Protein 2YZT (pdb70)

InterPro domains:
  IPR035069 Antitoxin HicB/UPF0150 [SSF143100] (4-52)
  IPR051404 Type II Toxin-Antitoxin System Antitoxin [PTHR34504] (2-54)

Structure (mmCIF, N/CA/C/O backbone):
data_2YZT
#
_entry.id   2YZT
#
_cell.length_a   50.152
_cell.length_b   50.152
_cell.length_c   46.817
_cell.angle_alpha   90.00
_cell.angle_beta   90.00
_cell.angle_gamma   120.00
#
_symmetry.space_group_name_H-M   'P 31 2 1'
#
loop_
_entity.id
_entity.type
_entity.pdbx_description
1 polymer 'Putative uncharacterized protein TTHA1756'
2 water water
#
loop_
_atom_site.group_PDB
_atom_site.id
_atom_site.type_symbol
_atom_site.label_atom_id
_atom_site.label_alt_id
_atom_site.label_comp_id
_atom_site.label_asym_id
_atom_site.label_entity_id
_atom_site.label_seq_id
_atom_site.pdbx_PDB_ins_code
_atom_site.Cartn_x
_atom_site.Cartn_y
_atom_site.Cartn_z
_atom_site.occupancy
_atom_site.B_iso_or_equiv
_atom_site.auth_seq_id
_atom_site.auth_comp_id
_atom_site.auth_asym_id
_atom_site.auth_atom_id
_atom_site.pdbx_PDB_model_num
ATOM 9 N N . ARG A 1 2 ? 16.596 21.287 5.139 1.00 23.20 2 ARG A N 1
ATOM 10 C CA . ARG A 1 2 ? 16.887 21.572 6.540 1.00 22.71 2 ARG A CA 1
ATOM 11 C C . ARG A 1 2 ? 16.292 22.891 7.010 1.00 19.59 2 ARG A C 1
ATOM 12 O O . ARG A 1 2 ? 16.385 23.904 6.324 1.00 18.44 2 ARG A O 1
ATOM 20 N N . ARG A 1 3 ? 15.690 22.873 8.194 1.00 18.70 3 ARG A N 1
ATOM 21 C CA . ARG A 1 3 ? 15.102 24.074 8.760 1.00 17.05 3 ARG A CA 1
ATOM 22 C C . ARG A 1 3 ? 15.214 24.047 10.278 1.00 16.87 3 ARG A C 1
ATOM 23 O O . ARG A 1 3 ? 15.332 22.989 10.887 1.00 13.48 3 ARG A O 1
ATOM 31 N N . ARG A 1 4 ? 15.196 25.226 10.881 1.00 16.74 4 ARG A N 1
ATOM 32 C CA . ARG A 1 4 ? 15.239 25.341 12.330 1.00 16.59 4 ARG A CA 1
ATOM 33 C C . ARG A 1 4 ? 14.138 26.321 12.681 1.00 15.14 4 ARG A C 1
ATOM 34 O O . ARG A 1 4 ? 14.021 27.391 12.067 1.00 13.93 4 ARG A O 1
ATOM 42 N N . TYR A 1 5 ? 13.315 25.946 13.651 1.00 12.30 5 TYR A N 1
ATOM 43 C CA . TYR A 1 5 ? 12.208 26.794 14.066 1.00 14.72 5 TYR A CA 1
ATOM 44 C C . TYR A 1 5 ? 12.108 26.959 15.564 1.00 12.79 5 TYR A C 1
ATOM 45 O O . TYR A 1 5 ? 12.249 25.992 16.315 1.00 13.90 5 TYR A O 1
ATOM 54 N N . ARG A 1 6 ? 11.836 28.185 15.992 1.00 12.65 6 ARG A N 1
ATOM 55 C CA . ARG A 1 6 ? 11.637 28.433 17.410 1.00 14.77 6 ARG A CA 1
ATOM 56 C C . ARG A 1 6 ? 10.313 27.749 17.743 1.00 11.63 6 ARG A C 1
ATOM 57 O O . ARG A 1 6 ? 9.386 27.749 16.930 1.00 11.34 6 ARG A O 1
ATOM 65 N N . VAL A 1 7 ? 10.222 27.171 18.931 1.00 11.17 7 VAL A N 1
ATOM 66 C CA . VAL A 1 7 ? 8.996 26.503 19.343 1.00 11.36 7 VAL A CA 1
ATOM 67 C C . VAL A 1 7 ? 8.753 26.752 20.824 1.00 13.10 7 VAL A C 1
ATOM 68 O O . VAL A 1 7 ? 9.695 26.907 21.600 1.00 12.92 7 VAL A O 1
ATOM 72 N N . VAL A 1 8 ? 7.483 26.822 21.207 1.00 11.74 8 VAL A N 1
ATOM 73 C CA . VAL A 1 8 ? 7.113 27.008 22.597 1.00 14.09 8 VAL A CA 1
ATOM 74 C C . VAL A 1 8 ? 6.071 25.947 22.899 1.00 14.30 8 VAL A C 1
ATOM 75 O O . VAL A 1 8 ? 5.043 25.860 22.221 1.00 15.55 8 VAL A O 1
ATOM 7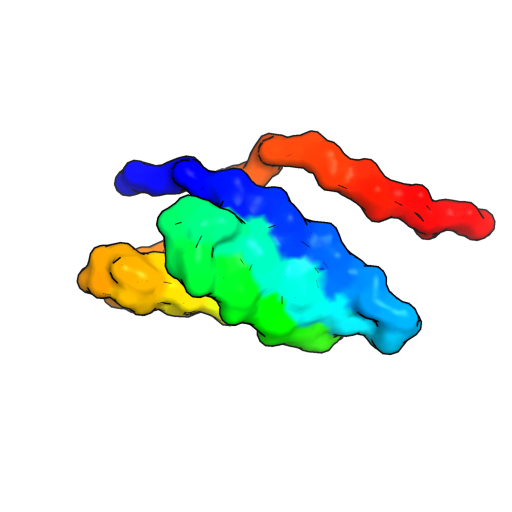9 N N . VAL A 1 9 ? 6.343 25.140 23.915 1.00 13.10 9 VAL A N 1
ATOM 80 C CA . VAL A 1 9 ? 5.433 24.077 24.306 1.00 14.71 9 VAL A CA 1
ATOM 81 C C . VAL A 1 9 ? 4.975 24.269 25.738 1.00 16.18 9 VAL A C 1
ATOM 82 O O . VAL A 1 9 ? 5.780 24.555 26.625 1.00 16.51 9 VAL A O 1
ATOM 86 N N . GLU A 1 10 ? 3.680 24.103 25.969 1.00 18.39 10 GLU A N 1
ATOM 87 C CA . GLU A 1 10 ? 3.165 24.245 27.318 1.00 22.42 10 GLU A CA 1
ATOM 88 C C . GLU A 1 10 ? 2.204 23.123 27.660 1.00 22.00 10 GLU A C 1
ATOM 89 O O . GLU A 1 10 ? 1.482 22.624 26.802 1.00 21.34 10 GLU A O 1
ATOM 95 N N . ARG A 1 11 ? 2.234 22.713 28.922 1.00 23.42 11 ARG A N 1
ATOM 96 C CA . ARG A 1 11 ? 1.383 21.644 29.424 1.00 24.40 11 ARG A CA 1
ATOM 97 C C . ARG A 1 11 ? 0.294 22.294 30.280 1.00 24.75 11 ARG A C 1
ATOM 98 O O . ARG A 1 11 ? 0.602 23.014 31.228 1.00 25.27 11 ARG A O 1
ATOM 106 N N . ASP A 1 12 ? -0.974 22.058 29.948 1.00 24.80 12 ASP A N 1
ATOM 107 C CA . ASP A 1 12 ? -2.059 22.656 30.722 1.00 26.05 12 ASP A CA 1
ATOM 108 C C . ASP A 1 12 ? -2.390 21.850 31.974 1.00 27.55 12 ASP A C 1
ATOM 109 O O . ASP A 1 12 ? -1.784 20.812 32.237 1.00 25.65 12 ASP A O 1
ATOM 114 N N . GLU A 1 13 ? -3.356 22.348 32.741 1.00 29.52 13 GLU A N 1
ATOM 115 C CA . GLU A 1 13 ? -3.791 21.712 33.981 1.00 32.38 13 GLU A CA 1
ATOM 116 C C . GLU A 1 13 ? -4.107 20.231 33.809 1.00 32.95 13 GLU A C 1
ATOM 117 O O . GLU A 1 13 ? -3.796 19.423 34.685 1.00 34.43 13 GLU A O 1
ATOM 123 N N . GLU A 1 14 ? -4.730 19.885 32.686 1.00 33.42 14 GLU A N 1
ATOM 124 C CA . GLU A 1 14 ? -5.086 18.501 32.398 1.00 34.16 14 GLU A CA 1
ATOM 125 C C . GLU A 1 14 ? -3.849 17.710 31.988 1.00 33.65 14 GLU A C 1
ATOM 126 O O . GLU A 1 14 ? -3.916 16.500 31.779 1.00 33.49 14 GLU A O 1
ATOM 132 N N . GLY A 1 15 ? -2.718 18.398 31.876 1.00 32.43 15 GLY A N 1
ATOM 133 C CA . GLY A 1 15 ? -1.496 17.727 31.480 1.00 30.41 15 GLY A CA 1
ATOM 134 C C . GLY A 1 15 ? -1.415 17.561 29.972 1.00 28.78 15 GLY A C 1
ATOM 135 O O . GLY A 1 15 ? -0.600 16.782 29.467 1.00 28.74 15 GLY A O 1
ATOM 136 N N . TYR A 1 16 ? -2.267 18.283 29.247 1.00 25.47 16 TYR A N 1
ATOM 137 C CA . TYR A 1 16 ? -2.266 18.216 27.789 1.00 25.28 16 TYR A CA 1
ATOM 138 C C . TYR A 1 16 ? -1.331 19.279 27.222 1.00 22.28 16 TYR A C 1
ATOM 139 O O . TYR A 1 16 ? -1.080 20.297 27.864 1.00 22.53 16 TYR A O 1
ATOM 148 N N . PHE A 1 17 ? -0.829 19.039 26.014 1.00 22.14 17 PHE A N 1
ATOM 149 C CA . PHE A 1 17 ? 0.132 19.939 25.382 1.00 20.16 17 PHE A CA 1
ATOM 150 C C . PHE A 1 17 ? -0.373 20.790 24.226 1.00 20.53 17 PHE A C 1
ATOM 151 O O . PHE A 1 17 ? -1.272 20.401 23.481 1.00 20.56 17 PHE A O 1
ATOM 159 N N . VAL A 1 18 ? 0.242 21.957 24.083 1.00 19.63 18 VAL A N 1
ATOM 160 C CA . VAL A 1 18 ? -0.063 22.871 23.000 1.00 20.52 18 VAL A CA 1
ATOM 161 C C . VAL A 1 18 ? 1.285 23.425 22.562 1.00 20.10 18 VAL A C 1
ATOM 162 O O . VAL A 1 18 ? 2.048 23.923 23.388 1.00 20.29 18 VAL A O 1
ATOM 166 N N . ALA A 1 19 ? 1.591 23.320 21.275 1.00 17.94 19 ALA A N 1
ATOM 167 C CA . ALA A 1 19 ? 2.852 23.830 20.764 1.00 17.57 19 ALA A CA 1
ATOM 168 C C . ALA A 1 19 ? 2.593 24.987 19.808 1.00 17.99 19 ALA A C 1
ATOM 169 O O . ALA A 1 19 ? 1.591 25.006 19.088 1.00 20.85 19 ALA A O 1
ATOM 171 N N . HIS A 1 20 ? 3.498 25.958 19.818 1.00 15.48 20 HIS A N 1
ATOM 172 C CA . HIS A 1 20 ? 3.386 27.117 18.952 1.00 15.21 20 HIS A CA 1
ATOM 173 C C . HIS A 1 20 ? 4.707 27.290 18.211 1.00 14.40 20 HIS A C 1
ATOM 174 O O . HIS A 1 20 ? 5.768 27.373 18.835 1.00 12.94 20 HIS A O 1
ATOM 181 N N . VAL A 1 21 ? 4.642 27.308 16.884 1.00 11.99 21 VAL A N 1
ATOM 182 C CA . VAL A 1 21 ? 5.822 27.515 16.059 1.00 13.97 21 VAL A CA 1
ATOM 183 C C . VAL A 1 21 ? 5.528 28.859 15.398 1.00 13.95 21 VAL A C 1
ATOM 184 O O . VAL A 1 21 ? 4.920 28.922 14.324 1.00 13.39 21 VAL A O 1
ATOM 188 N N . PRO A 1 22 ? 5.951 29.959 16.042 1.00 14.99 22 PRO A N 1
ATOM 189 C CA . PRO A 1 22 ? 5.712 31.307 15.516 1.00 15.75 22 PRO A CA 1
ATOM 190 C C . PRO A 1 22 ? 6.104 31.614 14.072 1.00 16.70 22 PRO A C 1
ATOM 191 O O . PRO A 1 22 ? 5.343 32.261 13.353 1.00 18.42 22 PRO A O 1
ATOM 195 N N . GLU A 1 23 ? 7.273 31.160 13.641 1.00 16.40 23 GLU A N 1
ATOM 196 C CA . GLU A 1 23 ? 7.704 31.425 12.274 1.00 20.15 23 GLU A CA 1
ATOM 197 C C . GLU A 1 23 ? 6.756 30.795 11.253 1.00 21.21 23 GLU A C 1
ATOM 198 O O . GLU A 1 23 ? 6.631 31.290 10.127 1.00 21.67 23 GLU A O 1
ATOM 204 N N . LEU A 1 24 ? 6.088 29.712 11.642 1.00 18.86 24 LEU A N 1
ATOM 205 C CA . LEU A 1 24 ? 5.150 29.034 10.748 1.00 19.86 24 LEU A CA 1
ATOM 206 C C . LEU A 1 24 ? 3.691 29.382 11.043 1.00 18.73 24 LEU A C 1
ATOM 207 O O . LEU A 1 24 ? 2.770 28.783 10.473 1.00 17.96 24 LEU A O 1
ATOM 212 N N . HIS A 1 25 ? 3.484 30.342 11.942 1.00 18.94 25 HIS A N 1
ATOM 213 C CA . HIS A 1 25 ? 2.138 30.781 12.315 1.00 21.64 25 HIS A CA 1
ATOM 214 C C . HIS A 1 25 ? 1.246 29.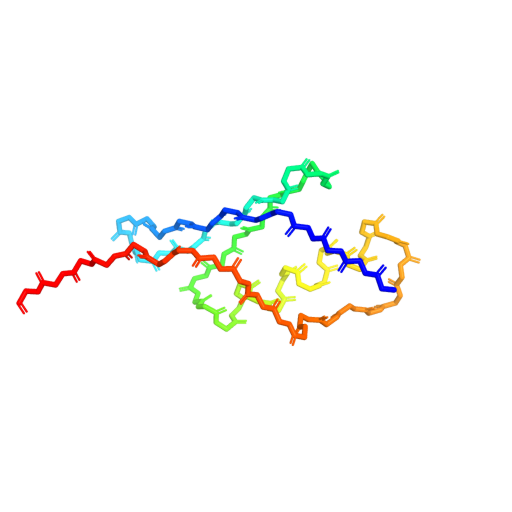578 12.604 1.00 22.90 25 HIS A C 1
ATOM 215 O O . HIS A 1 25 ? 0.054 29.584 12.290 1.00 23.32 25 HIS A O 1
ATOM 222 N N . ALA A 1 26 ? 1.823 28.544 13.208 1.00 21.83 26 ALA A N 1
ATOM 223 C CA . ALA A 1 26 ? 1.072 27.330 13.496 1.00 21.80 26 ALA A CA 1
ATOM 224 C C . ALA A 1 26 ? 0.968 26.948 14.962 1.00 20.88 26 ALA A C 1
ATOM 225 O O . ALA A 1 26 ? 1.851 27.248 15.773 1.00 19.13 26 ALA A O 1
ATOM 227 N N . HIS A 1 27 ? -0.131 26.274 15.281 1.00 21.27 27 HIS A N 1
ATOM 228 C CA . HIS A 1 27 ? -0.415 25.788 16.622 1.00 21.72 27 HIS A CA 1
ATOM 229 C C . HIS A 1 27 ? -0.841 24.332 16.485 1.00 22.67 27 HIS A C 1
ATOM 230 O O . HIS A 1 27 ? -1.586 23.983 15.564 1.00 20.54 27 HIS A O 1
ATOM 237 N N . THR A 1 28 ? -0.350 23.481 17.378 1.00 20.89 28 THR A N 1
ATOM 238 C CA . THR A 1 28 ? -0.721 22.073 17.366 1.00 24.36 28 THR A CA 1
ATOM 239 C C . THR A 1 28 ? -0.928 21.650 18.816 1.00 23.88 28 THR A C 1
ATOM 240 O O . THR A 1 28 ? -0.259 22.153 19.724 1.00 24.15 28 THR A O 1
ATOM 244 N N . GLN A 1 29 ? -1.864 20.740 19.040 1.00 22.23 29 GLN A N 1
ATOM 245 C CA . GLN A 1 29 ? -2.153 20.272 20.386 1.00 22.03 29 GLN A CA 1
ATOM 246 C C . GLN A 1 29 ? -2.274 18.755 20.416 1.00 21.26 29 GLN A C 1
ATOM 247 O O . GLN A 1 29 ? -2.549 18.127 19.390 1.00 21.87 29 GLN A O 1
ATOM 253 N N . ALA A 1 30 ? -2.049 18.171 21.590 1.00 21.19 30 ALA A N 1
ATOM 254 C CA . ALA A 1 30 ? -2.127 16.724 21.772 1.00 23.53 30 ALA A CA 1
ATOM 255 C C . ALA A 1 30 ? -2.212 16.394 23.254 1.00 24.15 30 ALA A C 1
ATOM 256 O O . ALA A 1 30 ? -1.887 17.227 24.099 1.00 23.56 30 ALA A O 1
ATOM 258 N N . GLN A 1 31 ? -2.639 15.174 23.569 1.00 25.76 31 GLN A N 1
ATOM 259 C CA . GLN A 1 31 ? -2.774 14.759 24.962 1.00 26.35 31 GLN A CA 1
ATOM 260 C C . GLN A 1 31 ? -1.520 14.114 25.540 1.00 25.79 31 GLN A C 1
ATOM 261 O O . GLN A 1 31 ? -1.423 13.911 26.751 1.00 26.51 31 GLN A O 1
ATOM 267 N N . SER A 1 32 ? -0.564 13.785 24.679 1.00 24.19 32 SER A N 1
ATOM 268 C CA . SER A 1 32 ? 0.682 13.185 25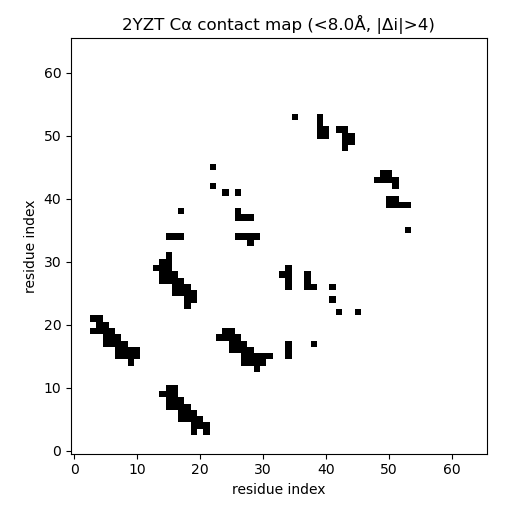.136 1.00 23.24 32 SER A CA 1
ATOM 269 C C . SER A 1 32 ? 1.854 13.812 24.395 1.00 22.63 32 SER A C 1
ATOM 270 O O . SER A 1 32 ? 1.673 14.446 23.357 1.00 22.20 32 SER A O 1
ATOM 273 N N . PHE A 1 33 ? 3.055 13.637 24.930 1.00 23.53 33 PHE A N 1
ATOM 274 C CA . PHE A 1 33 ? 4.241 14.187 24.295 1.00 25.15 33 PHE A CA 1
ATOM 275 C C . PHE A 1 33 ? 4.493 13.482 22.963 1.00 24.24 33 PHE A C 1
ATOM 276 O O . PHE A 1 33 ? 4.865 14.119 21.979 1.00 23.72 33 PHE A O 1
ATOM 284 N N . GLU A 1 34 ? 4.272 12.171 22.929 1.00 23.84 34 GLU A N 1
ATOM 285 C CA . GLU A 1 34 ? 4.483 11.393 21.707 1.00 22.83 34 GLU A CA 1
ATOM 286 C C . GLU A 1 34 ? 3.565 11.895 20.593 1.00 21.37 34 GLU A C 1
ATOM 287 O O . GLU A 1 34 ? 3.993 12.067 19.446 1.00 19.89 34 GLU A O 1
ATOM 293 N N . GLU A 1 35 ? 2.305 12.126 20.941 1.00 20.63 35 GLU A N 1
ATOM 294 C CA . GLU A 1 35 ? 1.312 12.607 19.989 1.00 22.59 35 GLU A CA 1
ATOM 295 C C . GLU A 1 35 ? 1.666 14.011 19.515 1.00 20.14 35 GLU A C 1
ATOM 296 O O . GLU A 1 35 ? 1.505 14.334 18.336 1.00 18.90 35 GLU A O 1
ATOM 302 N N . LEU A 1 36 ? 2.148 14.845 20.435 1.00 19.12 36 LEU A N 1
ATOM 303 C CA . LEU A 1 36 ? 2.512 16.213 20.089 1.00 19.03 36 LEU A CA 1
ATOM 304 C C . LEU A 1 36 ? 3.599 16.218 19.025 1.00 17.80 36 LEU A C 1
ATOM 305 O O . LEU A 1 36 ? 3.473 16.906 18.014 1.00 18.28 36 LEU A O 1
ATOM 310 N N . LEU A 1 37 ? 4.662 15.447 19.250 1.00 18.83 37 LEU A N 1
ATOM 311 C CA . LEU A 1 37 ? 5.758 15.369 18.291 1.00 19.42 37 LEU A CA 1
ATOM 312 C C . LEU A 1 37 ? 5.241 14.936 16.923 1.00 19.02 37 LEU A C 1
ATOM 313 O O . LEU A 1 37 ? 5.590 15.533 15.906 1.00 17.34 37 LEU A O 1
ATOM 318 N N . ARG A 1 38 ? 4.398 13.906 16.899 1.00 18.94 38 ARG A N 1
ATOM 319 C CA . ARG A 1 38 ? 3.863 13.406 15.633 1.00 20.13 38 ARG A CA 1
ATOM 320 C C . ARG A 1 38 ? 3.052 14.453 14.880 1.00 21.28 38 ARG A C 1
ATOM 321 O O . ARG A 1 38 ? 3.233 14.631 13.673 1.00 22.93 38 ARG A O 1
ATOM 329 N N . ARG A 1 39 ? 2.162 15.147 15.583 1.00 19.06 39 ARG A N 1
ATOM 330 C CA . ARG A 1 39 ? 1.342 16.165 14.941 1.00 21.29 39 ARG A CA 1
ATOM 331 C C . ARG A 1 39 ? 2.173 17.380 14.549 1.00 20.42 39 ARG A C 1
ATOM 332 O O . ARG A 1 39 ? 1.919 18.017 13.525 1.00 20.05 39 ARG A O 1
ATOM 340 N N . LEU A 1 40 ? 3.173 17.689 15.364 1.00 20.59 40 LEU A N 1
ATOM 341 C CA . LEU A 1 40 ? 4.052 18.819 15.098 1.00 20.80 40 LEU A CA 1
ATOM 342 C C . LEU A 1 40 ? 4.801 18.565 13.783 1.00 20.36 40 LEU A C 1
ATOM 343 O O . LEU A 1 40 ? 4.882 19.441 12.920 1.00 18.42 40 LEU A O 1
ATOM 348 N N . GLN A 1 41 ? 5.342 17.360 13.636 1.00 20.17 41 GLN A N 1
ATOM 349 C CA . GLN A 1 41 ? 6.067 16.992 12.426 1.00 22.08 41 GLN A CA 1
ATOM 350 C C . GLN A 1 41 ? 5.128 17.022 11.222 1.00 22.28 41 GLN A C 1
ATOM 351 O O . GLN A 1 41 ? 5.487 17.537 10.162 1.00 21.04 41 GLN A O 1
ATOM 357 N N . GLU A 1 42 ? 3.922 16.483 11.385 1.00 21.64 42 GLU A N 1
ATOM 358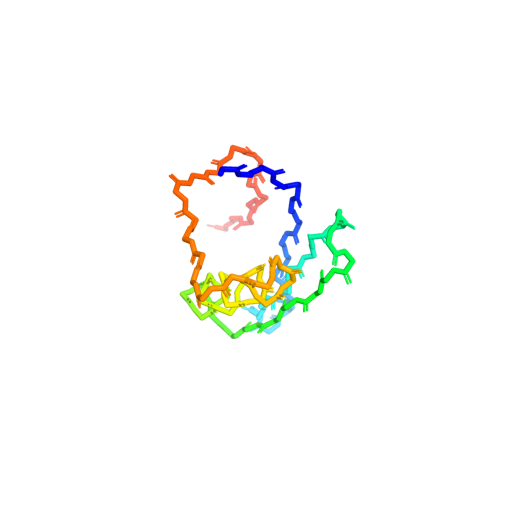 C CA . GLU A 1 42 ? 2.957 16.478 10.288 1.00 23.16 42 GLU A CA 1
ATOM 359 C C . GLU A 1 42 ? 2.569 17.907 9.910 1.00 20.75 42 GLU A C 1
ATOM 360 O O . GLU A 1 42 ? 2.474 18.234 8.732 1.00 21.72 42 GLU A O 1
ATOM 366 N N . ALA A 1 43 ? 2.358 18.759 10.911 1.00 19.75 43 ALA A N 1
ATOM 367 C CA . ALA A 1 43 ? 1.987 20.144 10.663 1.00 18.48 43 ALA A CA 1
ATOM 368 C C . ALA A 1 43 ? 3.101 20.930 9.973 1.00 18.00 43 ALA A C 1
ATOM 369 O O . ALA A 1 43 ? 2.834 21.723 9.077 1.00 17.31 43 ALA A O 1
ATOM 371 N N . ILE A 1 44 ? 4.347 20.716 10.387 1.00 16.64 44 ILE A N 1
ATOM 372 C CA . ILE A 1 44 ? 5.462 21.432 9.763 1.00 16.14 44 ILE A CA 1
ATOM 373 C C . ILE A 1 44 ? 5.613 20.990 8.311 1.00 15.41 44 ILE A C 1
ATOM 374 O O . ILE A 1 44 ? 5.871 21.814 7.434 1.00 16.62 44 ILE A O 1
ATOM 379 N N . ALA A 1 45 ? 5.438 19.695 8.064 1.00 15.63 45 ALA A N 1
ATOM 380 C CA . ALA A 1 45 ? 5.536 19.158 6.710 1.00 16.36 45 ALA A CA 1
ATOM 381 C C . ALA A 1 45 ? 4.507 19.849 5.819 1.00 16.89 45 ALA A C 1
ATOM 382 O O . ALA A 1 45 ? 4.831 20.307 4.719 1.00 15.98 45 ALA A O 1
ATOM 384 N N . VAL A 1 46 ? 3.265 19.939 6.289 1.00 15.90 46 VAL A N 1
ATOM 385 C CA . VAL A 1 46 ? 2.234 20.596 5.494 1.00 17.14 46 VAL A CA 1
ATOM 386 C C . VAL A 1 46 ? 2.577 22.065 5.236 1.00 15.61 46 VAL A C 1
A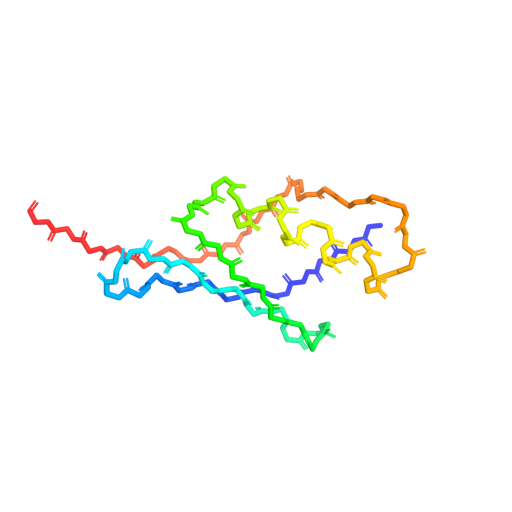TOM 387 O O . VAL A 1 46 ? 2.416 22.549 4.119 1.00 16.62 46 VAL A O 1
ATOM 391 N N . SER A 1 47 ? 3.056 22.770 6.259 1.00 15.46 47 SER A N 1
ATOM 392 C CA . SER A 1 47 ? 3.431 24.175 6.105 1.00 16.88 47 SER A CA 1
ATOM 393 C C . SER A 1 47 ? 4.451 24.341 4.983 1.00 17.17 47 SER A C 1
ATOM 394 O O . SER A 1 47 ? 4.342 25.249 4.158 1.00 18.04 47 SER A O 1
ATOM 397 N N . LEU A 1 48 ? 5.442 23.457 4.965 1.00 16.24 48 LEU A N 1
ATOM 398 C CA . LEU A 1 48 ? 6.508 23.492 3.966 1.00 16.47 48 LEU A CA 1
ATOM 399 C C . LEU A 1 48 ? 6.121 22.841 2.633 1.00 17.69 48 LEU A C 1
ATOM 400 O O . LEU A 1 48 ? 6.915 22.832 1.693 1.00 15.86 48 LEU A O 1
ATOM 405 N N . GLU A 1 49 ? 4.899 22.313 2.559 1.00 17.58 49 GLU A N 1
ATOM 406 C CA . GLU A 1 49 ? 4.406 21.619 1.369 1.00 17.10 49 GLU A CA 1
ATOM 407 C C . GLU A 1 49 ? 5.327 20.446 1.026 1.00 18.60 49 GLU A C 1
ATOM 408 O O . GLU A 1 49 ? 5.617 20.161 -0.139 1.00 19.53 49 GLU A O 1
ATOM 414 N N . GLU A 1 50 ? 5.773 19.762 2.076 1.00 17.06 50 GLU A N 1
ATOM 415 C CA . GLU A 1 50 ? 6.646 18.597 1.974 1.00 17.71 50 GLU A CA 1
ATOM 416 C C . GLU A 1 50 ? 5.844 17.354 2.360 1.00 18.37 50 GLU A C 1
ATOM 417 O O . GLU A 1 50 ? 4.838 17.457 3.057 1.00 20.78 50 GLU A O 1
ATOM 423 N N . GLU A 1 51 ? 6.294 16.183 1.922 1.00 20.07 51 GLU A N 1
ATOM 424 C CA . GLU A 1 51 ? 5.596 14.942 2.247 1.00 23.59 51 GLU A CA 1
ATOM 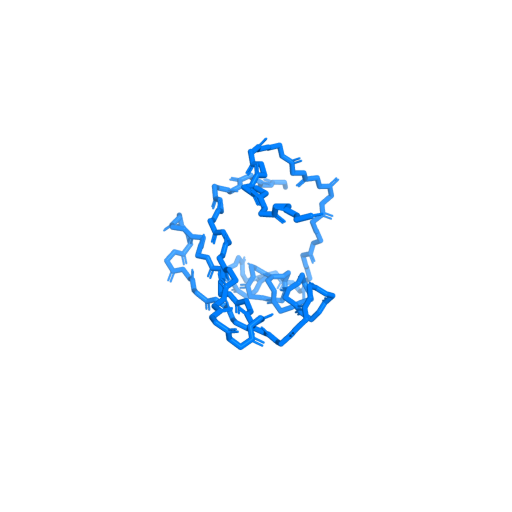425 C C . GLU A 1 51 ? 5.719 14.570 3.717 1.00 23.12 51 GLU A C 1
ATOM 426 O O . GLU A 1 51 ? 4.742 14.170 4.349 1.00 23.96 51 GLU A O 1
ATOM 432 N N . ARG A 1 52 ? 6.922 14.699 4.259 1.00 22.34 52 ARG A N 1
ATOM 433 C CA . ARG A 1 52 ? 7.146 14.382 5.661 1.00 21.71 52 ARG A CA 1
ATOM 434 C C . ARG A 1 52 ? 8.219 15.272 6.279 1.00 19.83 52 ARG A C 1
ATOM 435 O O . ARG A 1 52 ? 9.050 15.839 5.576 1.00 19.07 52 ARG A O 1
ATOM 443 N N . ALA A 1 53 ? 8.178 15.402 7.601 1.00 17.32 53 ALA A N 1
ATOM 444 C CA . ALA A 1 53 ? 9.153 16.200 8.331 1.00 17.29 53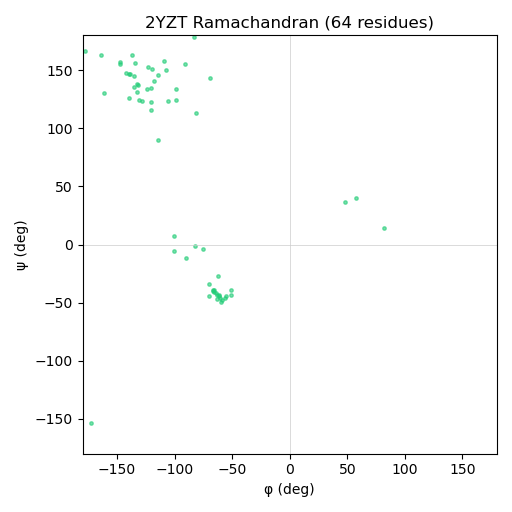 ALA A CA 1
ATOM 445 C C . ALA A 1 53 ? 9.495 15.425 9.595 1.00 16.77 53 ALA A C 1
ATOM 446 O O . ALA A 1 53 ? 8.655 14.714 10.136 1.00 18.25 53 ALA A O 1
ATOM 448 N N . GLU A 1 54 ? 10.736 15.547 10.044 1.00 17.32 54 GLU A N 1
ATOM 449 C CA . GLU A 1 54 ? 11.176 14.854 11.242 1.00 19.83 54 GLU A CA 1
ATOM 450 C C . GLU A 1 54 ? 11.973 15.777 12.130 1.00 16.59 54 GLU A C 1
ATOM 451 O O . GLU A 1 54 ? 12.822 16.529 11.662 1.00 18.93 54 GLU A O 1
ATOM 457 N N . VAL A 1 55 ? 11.679 15.732 13.420 1.00 17.46 55 VAL A N 1
ATOM 458 C CA . VAL A 1 55 ? 12.410 16.538 14.377 1.00 16.20 55 VAL A CA 1
ATOM 459 C C . VAL A 1 55 ? 13.693 15.762 14.658 1.00 16.14 55 VAL A C 1
ATOM 460 O O . VAL A 1 55 ? 13.636 14.669 15.208 1.00 18.73 55 VAL A O 1
ATOM 464 N N . VAL A 1 56 ? 14.838 16.305 14.250 1.00 16.86 56 VAL A N 1
ATOM 465 C CA . VAL A 1 56 ? 16.111 15.620 14.486 1.00 18.37 56 VAL A CA 1
ATOM 466 C C . VAL A 1 56 ? 16.842 16.207 15.686 1.00 19.19 56 VAL A C 1
ATOM 467 O O . VAL A 1 56 ? 17.888 15.703 16.108 1.00 18.54 56 VAL A O 1
ATOM 471 N N . GLY A 1 57 ? 16.292 17.279 16.240 1.00 18.46 57 GLY A N 1
ATOM 472 C CA . GLY A 1 57 ? 16.926 17.877 17.394 1.00 18.14 57 GLY A CA 1
ATOM 473 C C . GLY A 1 57 ? 16.179 19.061 17.960 1.00 17.84 57 GLY A C 1
ATOM 474 O O . GLY A 1 57 ? 15.254 19.588 17.347 1.00 16.52 57 GLY A O 1
ATOM 475 N N . LEU A 1 58 ? 16.564 19.451 19.165 1.00 18.07 58 LEU A N 1
ATOM 476 C CA . LEU A 1 58 ? 15.970 20.600 19.809 1.00 19.59 58 LEU A CA 1
ATOM 477 C C . LEU A 1 58 ? 16.883 21.090 20.919 1.00 21.82 58 LEU A C 1
ATOM 478 O O . LEU A 1 58 ? 17.372 20.302 21.728 1.00 19.84 58 LEU A O 1
ATOM 483 N N . GLU A 1 59 ? 17.148 22.393 20.905 1.00 22.71 59 GLU A N 1
ATOM 484 C CA . GLU A 1 59 ? 17.985 23.042 21.905 1.00 23.08 59 GLU A CA 1
ATOM 485 C C . GLU A 1 59 ? 17.102 24.088 22.570 1.00 23.62 59 GLU A C 1
ATOM 486 O O . GLU A 1 59 ? 16.558 24.958 21.892 1.00 22.36 59 GLU A O 1
ATOM 492 N N . GLY A 1 60 ? 16.951 24.013 23.887 1.00 21.90 60 GLY A N 1
ATOM 493 C CA . GLY A 1 60 ? 16.126 25.002 24.554 1.00 21.51 60 GLY A CA 1
ATOM 494 C C . GLY A 1 60 ? 16.175 24.912 26.059 1.00 21.82 60 GLY A C 1
ATOM 495 O O . GLY A 1 60 ? 17.164 24.454 26.641 1.00 21.04 60 GLY A O 1
ATOM 496 N N . ALA A 1 61 ? 15.098 25.363 26.689 1.00 20.33 61 ALA A N 1
ATOM 497 C CA . ALA A 1 61 ? 14.992 25.349 28.141 1.00 20.61 61 ALA A CA 1
ATOM 498 C C . ALA A 1 61 ? 13.740 24.594 28.571 1.00 21.42 61 ALA A C 1
ATOM 499 O O . ALA A 1 61 ? 12.658 24.799 28.013 1.00 22.05 61 ALA A O 1
ATOM 501 N N . LEU A 1 62 ? 13.905 23.719 29.559 1.00 17.72 62 LEU A N 1
ATOM 502 C CA . LEU A 1 62 ? 12.815 22.919 30.102 1.00 18.14 62 LEU A CA 1
ATOM 503 C C . LEU A 1 62 ? 12.333 23.588 31.380 1.00 17.77 62 LEU A C 1
ATOM 504 O O . LEU A 1 62 ? 13.148 23.992 32.205 1.00 16.76 62 LEU A O 1
ATOM 509 N N . GLU A 1 63 ? 11.017 23.713 31.528 1.00 16.99 63 GLU A N 1
ATOM 510 C CA . GLU A 1 63 ? 10.417 24.283 32.734 1.00 17.38 63 GLU A CA 1
ATOM 511 C C . GLU A 1 63 ? 10.004 23.063 33.534 1.00 16.24 63 GLU A C 1
ATOM 512 O O . GLU A 1 63 ? 9.252 22.219 33.037 1.00 15.07 63 GLU A O 1
ATOM 518 N N . ILE A 1 64 ? 10.479 22.978 34.772 1.00 15.01 64 ILE A N 1
ATOM 519 C CA . ILE A 1 64 ? 10.194 21.829 35.615 1.00 15.32 64 ILE A CA 1
ATOM 520 C C . ILE A 1 64 ? 9.412 22.151 36.878 1.00 14.31 64 ILE A C 1
ATOM 521 O O . ILE A 1 64 ? 9.651 23.167 37.531 1.00 16.99 64 ILE A O 1
ATOM 526 N N . GLU A 1 65 ? 8.488 21.259 37.210 1.00 15.48 65 GLU A N 1
ATOM 527 C CA . GLU A 1 65 ? 7.686 21.355 38.423 1.00 18.43 65 GLU A CA 1
ATOM 528 C C . GLU A 1 65 ? 7.994 20.075 39.198 1.00 15.95 65 GLU A C 1
ATOM 529 O O . GLU A 1 65 ? 7.706 18.976 38.722 1.00 17.05 65 GLU A O 1
ATOM 535 N N . ALA A 1 66 ? 8.601 20.206 40.375 1.00 17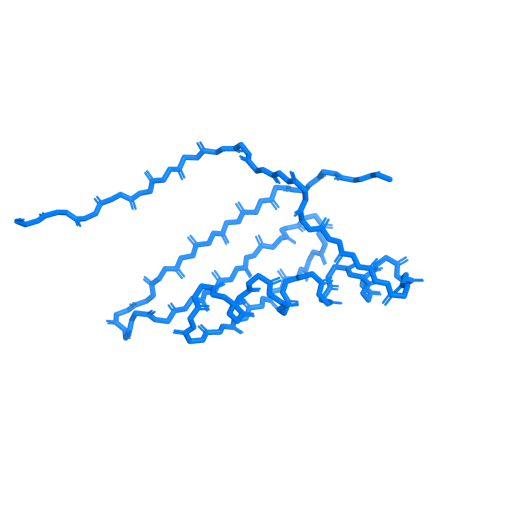.21 66 ALA A N 1
ATOM 536 C CA . ALA A 1 66 ? 8.948 19.028 41.166 1.00 16.12 66 ALA A CA 1
ATOM 537 C C . ALA A 1 66 ? 8.344 19.066 42.560 1.00 18.39 66 ALA A C 1
ATOM 538 O O . ALA A 1 66 ? 8.097 20.138 43.113 1.00 16.29 66 ALA A O 1
ATOM 540 N N . ALA A 1 67 ? 8.119 17.878 43.117 1.00 17.95 67 ALA A N 1
ATOM 541 C CA . ALA A 1 67 ? 7.552 17.740 44.450 1.00 18.68 67 ALA A CA 1
ATOM 542 C C . ALA A 1 67 ? 8.265 16.608 45.190 1.00 20.14 67 ALA A C 1
ATOM 543 O O . ALA A 1 67 ? 8.897 15.759 44.517 1.00 19.36 67 ALA A O 1
#

Sequence (66 aa):
RRRYRVVVERDEEGYFVAHVPELHAHTQAQSFEELLRRLQEAIAVSLEEERAEVVGLEGALEIEAA

Solvent-accessible surface area: 6016 Å² total

Organism: Thermus thermophilus (strain ATCC 27634 / DSM 579 / HB8) (NCBI:txid300852)

Secondary structure (DSSP, 8-state):
------EEEE-TTS-EEEEEGGGTEEEEESSHHHHHHHHHHHHHHHTT-S----------------

Foldseek 3Di:
DDDFDKDWDQDPLRWIWMAGVVLRDIDTGRDPVVRQVVVQVVVCVSVVHPTGHDPDDDDDDDDDDD

B-factor: mean 23.5, std 7.2, range [10.74, 45.06]

Radius of gyration: 12.33 Å; Cα contacts (8 Å, |Δi|>4): 78; chains: 1; bounding box: 23×20×43 Å

Nearest PDB structures (foldseek):
  2yzt-assembly1_A-2  TM=1.015E+00  e=4.021E-12  Thermus thermophilus HB8
  3qr8-assembly1_A  TM=4.285E-01  e=5.381E-01  Peduovirus P2
  8vol-assembly2_E  TM=3.960E-01  e=1.258E+00  Bacteriophage P2
  8von-assembly2_F  TM=3.985E-01  e=1.745E+00  Bacteriophage P2
  8vom-assembly1_C  TM=3.864E-01  e=1.634E+00  Bacteriophage P2

CATH classification: 3.30.160.250